Protein AF-A0A662IB07-F1 (afdb_monomer_lite)

pLDDT: mean 92.5, std 6.37, range [51.81, 97.81]

Structure (mmCIF, N/CA/C/O backbone):
data_AF-A0A662IB07-F1
#
_entry.id   AF-A0A662IB07-F1
#
loop_
_atom_site.group_PDB
_atom_site.id
_atom_site.type_symbol
_atom_site.label_ato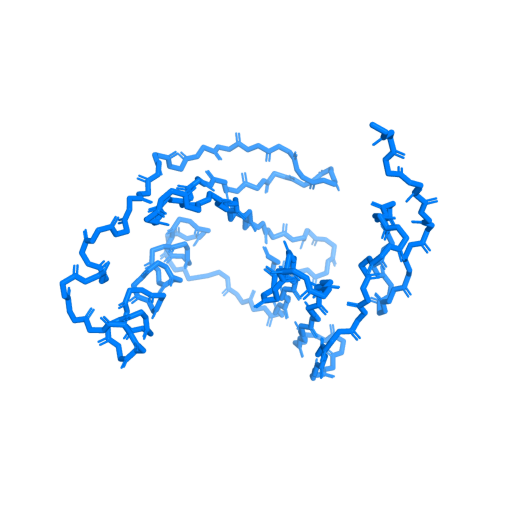m_id
_atom_site.label_alt_id
_atom_site.label_comp_id
_atom_site.label_asym_id
_atom_site.label_entity_id
_atom_site.label_seq_id
_atom_site.pdbx_PDB_ins_code
_atom_site.Cartn_x
_atom_site.Cartn_y
_atom_site.Cartn_z
_atom_site.occupancy
_atom_site.B_iso_or_equiv
_atom_site.auth_seq_id
_atom_site.auth_comp_id
_atom_site.auth_asym_id
_atom_site.auth_atom_id
_atom_site.pdbx_PDB_model_num
ATOM 1 N N . MET A 1 1 ? 7.909 6.734 -25.482 1.00 51.81 1 MET A N 1
ATOM 2 C CA . MET A 1 1 ? 8.064 5.309 -25.837 1.00 51.81 1 MET A CA 1
ATOM 3 C C . MET A 1 1 ? 7.178 4.538 -24.876 1.00 51.81 1 MET A C 1
ATOM 5 O O . MET A 1 1 ? 7.364 4.701 -23.677 1.00 51.81 1 MET A O 1
ATOM 9 N N . GLU A 1 2 ? 6.148 3.844 -25.355 1.00 64.69 2 GLU A N 1
ATOM 10 C CA . GLU A 1 2 ? 5.257 3.089 -24.464 1.00 64.69 2 GLU A CA 1
ATOM 11 C C . GLU A 1 2 ? 6.022 1.919 -23.837 1.00 64.69 2 GLU A C 1
ATOM 13 O O . GLU A 1 2 ? 6.781 1.225 -24.519 1.00 64.69 2 GLU A O 1
ATOM 18 N N . ALA A 1 3 ? 5.874 1.737 -22.525 1.00 79.00 3 ALA A N 1
ATOM 19 C CA . ALA A 1 3 ? 6.496 0.621 -21.829 1.00 79.00 3 ALA A CA 1
ATOM 20 C C . ALA A 1 3 ? 5.816 -0.687 -22.256 1.00 79.00 3 ALA A C 1
ATOM 22 O O . ALA A 1 3 ? 4.589 -0.783 -22.251 1.00 79.00 3 ALA A O 1
ATOM 23 N N . ARG A 1 4 ? 6.610 -1.705 -22.607 1.00 92.94 4 ARG A N 1
ATOM 24 C CA . ARG A 1 4 ? 6.081 -3.050 -22.860 1.00 92.94 4 ARG A CA 1
ATOM 25 C C . ARG A 1 4 ? 5.515 -3.627 -21.567 1.00 92.94 4 ARG A C 1
ATOM 27 O O . ARG A 1 4 ? 6.118 -3.486 -20.503 1.00 92.94 4 ARG A O 1
ATOM 34 N N . MET A 1 5 ? 4.363 -4.277 -21.675 1.00 95.44 5 MET A N 1
ATOM 35 C CA . MET A 1 5 ? 3.639 -4.860 -20.548 1.00 95.44 5 MET A CA 1
ATOM 36 C C . MET A 1 5 ? 3.757 -6.382 -20.581 1.00 95.44 5 MET A C 1
ATOM 38 O O . MET A 1 5 ? 3.735 -6.988 -21.649 1.00 95.44 5 MET A O 1
ATOM 42 N N . ARG A 1 6 ? 3.811 -7.008 -19.405 1.00 95.00 6 ARG A N 1
ATOM 43 C CA . ARG A 1 6 ? 3.757 -8.465 -19.235 1.00 95.00 6 ARG A CA 1
ATOM 44 C C . ARG A 1 6 ? 2.737 -8.845 -18.173 1.00 95.00 6 ARG A C 1
ATOM 46 O O . ARG A 1 6 ? 2.484 -8.075 -17.246 1.00 95.00 6 ARG A O 1
ATOM 53 N N . LEU A 1 7 ? 2.222 -10.069 -18.251 1.00 95.81 7 LEU A N 1
ATOM 54 C CA . LEU A 1 7 ? 1.513 -10.663 -17.124 1.00 95.81 7 LEU A CA 1
ATOM 55 C C . LEU A 1 7 ? 2.523 -10.954 -16.005 1.00 95.81 7 LEU A C 1
ATOM 57 O O . LEU A 1 7 ? 3.521 -11.654 -16.202 1.00 95.81 7 LEU A O 1
ATOM 61 N N . PHE A 1 8 ? 2.290 -10.385 -14.830 1.00 94.94 8 PHE A N 1
ATOM 62 C CA . PHE A 1 8 ? 2.952 -10.784 -13.598 1.00 94.94 8 PHE A CA 1
ATOM 63 C C . PHE A 1 8 ? 1.987 -11.638 -12.788 1.00 94.94 8 PHE A C 1
ATOM 65 O O . PHE A 1 8 ? 0.855 -11.224 -12.559 1.00 94.94 8 PHE A O 1
ATOM 72 N N . GLY A 1 9 ? 2.453 -12.804 -12.347 1.00 93.19 9 GLY A N 1
ATOM 73 C CA . GLY A 1 9 ? 1.723 -13.691 -11.452 1.00 93.19 9 GLY A CA 1
ATOM 74 C C . GLY A 1 9 ? 2.610 -14.099 -10.285 1.00 93.19 9 GLY A C 1
ATOM 75 O O . GLY A 1 9 ? 3.671 -14.689 -10.487 1.00 93.19 9 GLY A O 1
ATOM 76 N N . TRP A 1 10 ? 2.191 -13.789 -9.061 1.00 92.50 10 TRP A N 1
ATOM 77 C CA . TRP A 1 10 ? 2.887 -14.218 -7.849 1.00 92.50 10 TRP A CA 1
ATOM 78 C C . TRP A 1 10 ? 1.906 -14.410 -6.707 1.00 92.50 10 TRP A C 1
ATOM 80 O O . TRP A 1 10 ? 1.057 -13.559 -6.462 1.00 92.50 10 TRP A O 1
ATOM 90 N N . ARG A 1 11 ? 2.016 -15.535 -5.989 1.00 87.62 11 ARG A N 1
ATOM 91 C CA . ARG A 1 11 ? 1.157 -15.848 -4.831 1.00 87.62 11 ARG A CA 1
ATOM 92 C C . ARG A 1 11 ? -0.336 -15.614 -5.130 1.00 87.62 11 ARG A C 1
ATOM 94 O O . ARG A 1 11 ? -1.039 -15.016 -4.326 1.00 87.62 11 ARG A O 1
ATOM 101 N N . ARG A 1 12 ? -0.810 -16.099 -6.287 1.00 84.44 12 ARG A N 1
ATOM 102 C CA . ARG A 1 12 ? -2.199 -15.958 -6.781 1.00 84.44 12 ARG A CA 1
ATOM 103 C C . ARG A 1 12 ? -2.687 -14.509 -6.951 1.00 84.44 12 ARG A C 1
ATOM 105 O O . ARG A 1 12 ? -3.890 -14.278 -7.004 1.00 84.44 12 ARG A O 1
ATOM 112 N N . VAL A 1 13 ? -1.769 -13.5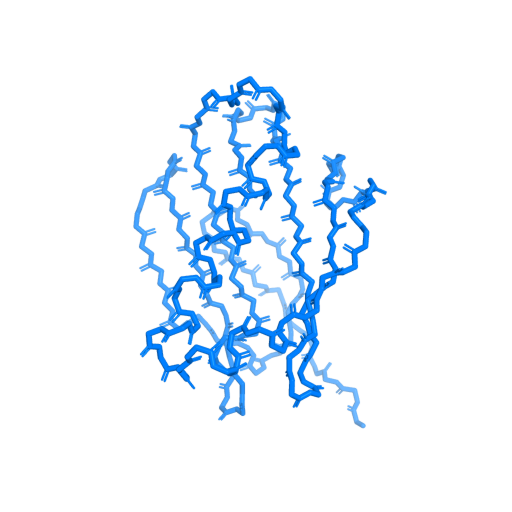49 -7.015 1.00 86.94 13 VAL A N 1
ATOM 113 C CA . VAL A 1 13 ? -2.027 -12.180 -7.463 1.00 86.94 13 VAL A CA 1
ATOM 114 C C . VAL A 1 13 ? -1.522 -12.070 -8.892 1.00 86.94 13 VAL A C 1
ATOM 116 O O . VAL A 1 13 ? -0.369 -12.411 -9.160 1.00 86.94 13 VAL A O 1
ATOM 119 N N . GLU A 1 14 ? -2.383 -11.603 -9.792 1.00 92.12 14 GLU A N 1
ATOM 120 C CA . GLU A 1 14 ? -2.092 -11.483 -11.218 1.00 92.12 14 GLU A CA 1
ATOM 121 C C . GLU A 1 14 ? -2.484 -10.098 -11.729 1.00 92.12 14 GLU A C 1
ATOM 123 O O . GLU A 1 14 ? -3.575 -9.609 -11.436 1.00 92.12 14 GLU A O 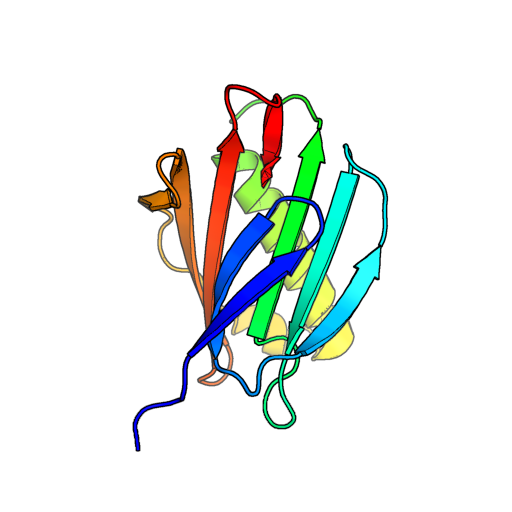1
ATOM 128 N N . PHE A 1 15 ? -1.584 -9.445 -12.464 1.00 92.50 15 PHE A N 1
ATOM 129 C CA . PHE A 1 15 ? -1.846 -8.154 -13.104 1.00 92.50 15 PHE A CA 1
ATOM 130 C C . PHE A 1 15 ? -0.850 -7.873 -14.231 1.00 92.50 15 PHE A C 1
ATOM 132 O O . PHE A 1 15 ? 0.225 -8.472 -14.306 1.00 92.50 15 PHE A O 1
ATOM 139 N N . LEU A 1 16 ? -1.209 -6.939 -15.113 1.00 94.81 16 LEU A N 1
ATOM 140 C CA . LEU A 1 16 ? -0.288 -6.411 -16.113 1.00 94.81 16 LEU A CA 1
ATOM 141 C C . LEU A 1 16 ? 0.682 -5.432 -15.452 1.00 94.81 16 LEU A C 1
ATOM 143 O O . LEU A 1 16 ? 0.260 -4.453 -14.838 1.00 94.81 16 LEU A O 1
ATOM 147 N N . ALA A 1 17 ? 1.975 -5.692 -15.602 1.00 93.75 17 ALA A N 1
ATOM 148 C CA . ALA A 1 17 ? 3.044 -4.843 -15.096 1.00 93.75 17 ALA A CA 1
ATOM 149 C C . ALA A 1 17 ? 4.030 -4.506 -16.222 1.00 93.75 17 ALA A C 1
ATOM 151 O O . ALA A 1 17 ? 4.207 -5.324 -17.132 1.00 93.75 17 ALA A O 1
ATOM 152 N N . PRO A 1 18 ? 4.714 -3.351 -16.158 1.00 94.31 18 PRO A N 1
ATOM 153 C CA . PRO A 1 18 ? 5.819 -3.059 -17.061 1.00 94.31 18 PRO A CA 1
ATOM 154 C C . PRO A 1 18 ? 6.885 -4.163 -17.029 1.00 94.31 18 PRO A C 1
ATOM 156 O O . PRO A 1 18 ? 7.207 -4.708 -15.969 1.00 94.31 18 PRO A O 1
ATOM 159 N N . GLU A 1 19 ? 7.447 -4.508 -18.188 1.00 93.69 19 GLU A N 1
ATOM 160 C CA . GLU A 1 19 ? 8.426 -5.593 -18.319 1.00 93.69 19 GLU A CA 1
ATOM 161 C C . GLU A 1 19 ? 9.653 -5.400 -17.430 1.00 93.69 19 GLU A C 1
ATOM 163 O O . GLU A 1 19 ? 10.189 -6.388 -16.925 1.00 93.69 19 GLU A O 1
ATOM 168 N N . GLN A 1 20 ? 10.072 -4.155 -17.213 1.00 92.44 20 GLN A N 1
ATOM 169 C CA . GLN A 1 20 ? 11.223 -3.803 -16.389 1.00 92.44 20 GLN A CA 1
ATOM 170 C C . GLN A 1 20 ? 10.974 -3.969 -14.885 1.00 92.44 20 GLN A C 1
ATOM 172 O O . GLN A 1 20 ? 11.933 -4.061 -14.125 1.00 92.44 20 GLN A O 1
ATOM 177 N N . TRP A 1 21 ? 9.715 -4.059 -14.439 1.00 93.88 21 TRP A N 1
ATOM 178 C CA . TRP A 1 21 ? 9.419 -4.307 -13.029 1.00 93.88 21 TRP A CA 1
ATOM 179 C C . TRP A 1 21 ? 9.765 -5.754 -12.669 1.00 93.88 21 TRP A C 1
ATOM 181 O O . TRP A 1 21 ? 9.253 -6.719 -13.258 1.00 93.88 21 TRP A O 1
ATOM 191 N N . ARG A 1 22 ? 10.633 -5.915 -11.674 1.00 93.38 22 ARG A N 1
ATOM 192 C CA . ARG A 1 22 ? 11.097 -7.199 -11.141 1.00 93.38 22 ARG A CA 1
ATOM 193 C C . ARG A 1 22 ? 10.640 -7.368 -9.699 1.00 93.38 22 ARG A C 1
ATOM 195 O O . ARG A 1 22 ? 10.485 -6.393 -8.971 1.00 93.38 22 ARG A O 1
ATOM 202 N N . LEU A 1 23 ? 10.427 -8.622 -9.300 1.00 94.50 23 LEU A N 1
ATOM 203 C CA . LEU A 1 23 ? 10.243 -8.974 -7.897 1.00 94.50 23 LEU A CA 1
ATOM 204 C C . LEU A 1 23 ? 11.571 -8.749 -7.176 1.00 94.50 23 LEU A C 1
ATOM 206 O O . LEU A 1 23 ? 12.566 -9.377 -7.529 1.00 94.50 23 LEU A O 1
ATOM 210 N N . ILE A 1 24 ? 11.578 -7.851 -6.198 1.00 95.12 24 ILE A N 1
ATOM 211 C CA . ILE A 1 24 ? 12.796 -7.460 -5.474 1.00 95.12 24 ILE A CA 1
ATOM 212 C C . ILE A 1 24 ? 12.777 -7.879 -4.005 1.00 95.12 24 ILE A C 1
ATOM 214 O O . ILE A 1 24 ? 13.829 -7.996 -3.383 1.00 95.12 24 ILE A O 1
ATOM 218 N N . ALA A 1 25 ? 11.591 -8.119 -3.448 1.00 94.31 25 ALA A N 1
ATOM 219 C CA . ALA A 1 25 ? 11.425 -8.664 -2.112 1.00 94.31 25 ALA A CA 1
ATOM 220 C C . ALA A 1 25 ? 10.080 -9.380 -1.999 1.00 94.31 25 ALA A C 1
ATOM 222 O O . ALA A 1 25 ? 9.072 -8.911 -2.530 1.00 94.31 25 ALA A O 1
ATOM 223 N N . ASP A 1 26 ? 10.050 -10.479 -1.254 1.00 96.19 26 ASP A N 1
ATOM 224 C CA . ASP A 1 26 ? 8.824 -11.105 -0.783 1.00 96.19 26 ASP A CA 1
ATOM 225 C C . ASP A 1 26 ? 9.056 -11.817 0.552 1.00 96.19 26 ASP A C 1
ATOM 227 O O . ASP A 1 26 ? 10.172 -12.202 0.900 1.00 96.19 26 ASP A O 1
ATOM 231 N N . SER A 1 27 ? 7.991 -11.971 1.336 1.00 95.81 27 SER A N 1
ATOM 232 C CA . SER A 1 27 ? 8.052 -12.741 2.578 1.00 95.81 27 SER A CA 1
ATOM 233 C C . SER A 1 27 ? 6.674 -13.220 3.028 1.00 95.81 27 SER A C 1
ATOM 235 O O . SER A 1 27 ? 5.634 -12.916 2.437 1.00 95.81 27 SER A O 1
ATOM 237 N N . GLY A 1 28 ? 6.655 -13.997 4.107 1.00 92.62 28 GLY A N 1
ATOM 238 C CA . GLY A 1 28 ? 5.440 -14.474 4.756 1.00 92.62 28 GLY A CA 1
ATOM 239 C C . GLY A 1 28 ? 4.786 -15.669 4.062 1.00 92.62 28 GLY A C 1
ATOM 240 O O . GLY A 1 28 ? 5.383 -16.323 3.206 1.00 92.62 28 GLY A O 1
ATOM 241 N N . ARG A 1 29 ? 3.541 -15.957 4.452 1.00 88.56 29 ARG A N 1
ATOM 242 C CA . ARG A 1 29 ? 2.728 -17.099 3.995 1.00 88.56 29 ARG A CA 1
ATOM 243 C C . ARG A 1 29 ? 1.356 -16.633 3.515 1.00 88.56 29 ARG A C 1
ATOM 245 O O . ARG A 1 29 ? 1.009 -15.468 3.642 1.00 88.56 29 ARG A O 1
ATOM 252 N N . TRP A 1 30 ? 0.545 -17.562 3.013 1.00 85.00 30 TRP A N 1
ATOM 253 C CA . TRP A 1 30 ? -0.743 -17.276 2.370 1.00 85.00 30 TRP A CA 1
ATOM 254 C C . TRP A 1 30 ? -1.651 -16.288 3.117 1.00 85.00 30 TRP A C 1
ATOM 256 O O . TRP A 1 30 ? -2.253 -15.428 2.486 1.00 85.00 30 TRP A O 1
ATOM 266 N N . ASP A 1 31 ? -1.727 -16.360 4.446 1.00 90.56 31 ASP A N 1
ATOM 267 C CA . ASP A 1 31 ? -2.588 -15.468 5.228 1.00 90.56 31 ASP A CA 1
ATOM 268 C C . ASP A 1 31 ? -1.951 -14.130 5.602 1.00 90.56 31 ASP A C 1
ATOM 270 O O . ASP A 1 31 ? -2.678 -13.190 5.909 1.00 90.56 31 ASP A O 1
ATOM 274 N N . ASN A 1 32 ? -0.623 -14.035 5.601 1.00 94.38 32 ASN A N 1
ATOM 275 C CA . ASN A 1 32 ? 0.109 -12.836 5.995 1.00 94.38 32 ASN A CA 1
ATOM 276 C C . ASN A 1 32 ? 1.407 -12.776 5.190 1.00 94.38 32 ASN A C 1
ATOM 278 O O . ASN A 1 32 ? 2.338 -13.542 5.465 1.00 94.38 32 ASN A O 1
ATOM 282 N N . ALA A 1 33 ? 1.454 -11.907 4.190 1.00 95.12 33 ALA A N 1
ATOM 283 C CA . ALA A 1 33 ? 2.562 -11.840 3.254 1.00 95.12 33 ALA A CA 1
ATOM 284 C C . ALA A 1 33 ? 2.646 -10.477 2.582 1.00 95.12 33 ALA A C 1
ATOM 286 O O . ALA A 1 33 ? 1.709 -9.685 2.634 1.00 95.12 33 ALA A O 1
ATOM 287 N N . TYR A 1 34 ? 3.783 -10.240 1.943 1.00 95.69 34 TYR A N 1
ATOM 288 C CA . TYR A 1 34 ? 3.959 -9.110 1.054 1.00 95.69 34 TYR A CA 1
ATOM 289 C C . TYR A 1 34 ? 4.858 -9.487 -0.116 1.00 95.69 34 TYR A C 1
ATOM 291 O O . TYR A 1 34 ? 5.616 -10.463 -0.044 1.00 95.69 34 TYR A O 1
ATOM 299 N N . PHE A 1 35 ? 4.785 -8.690 -1.172 1.00 96.00 35 PHE A N 1
ATOM 300 C CA . PHE A 1 35 ? 5.810 -8.623 -2.197 1.00 96.00 35 PHE A CA 1
ATOM 301 C C . PHE A 1 35 ? 6.010 -7.183 -2.656 1.00 96.00 35 PHE A C 1
ATOM 303 O O . PHE A 1 35 ? 5.112 -6.347 -2.550 1.00 96.00 35 PHE A O 1
ATOM 310 N N . ILE A 1 36 ? 7.196 -6.917 -3.186 1.00 95.50 36 ILE A N 1
ATOM 311 C CA . ILE A 1 36 ? 7.573 -5.624 -3.732 1.00 95.50 36 ILE A CA 1
ATOM 312 C C . ILE A 1 36 ? 8.057 -5.818 -5.164 1.00 95.50 36 ILE A C 1
ATOM 314 O O . ILE A 1 36 ? 8.915 -6.666 -5.433 1.00 95.50 36 ILE A O 1
ATOM 318 N N . LEU A 1 37 ? 7.514 -5.009 -6.070 1.00 95.69 37 LEU A N 1
ATOM 319 C CA . LEU A 1 37 ? 8.057 -4.807 -7.404 1.00 95.69 37 LEU A CA 1
ATOM 320 C C . LEU A 1 37 ? 8.836 -3.493 -7.463 1.00 95.69 37 LEU A C 1
ATOM 322 O O . LEU A 1 37 ? 8.402 -2.477 -6.919 1.00 95.69 37 LEU A O 1
ATOM 326 N N . GLY A 1 38 ? 9.967 -3.515 -8.158 1.00 94.06 38 GLY A N 1
ATOM 327 C CA . GLY A 1 38 ? 10.794 -2.343 -8.434 1.00 94.06 38 GLY A CA 1
ATOM 328 C C . GLY A 1 38 ? 11.503 -2.472 -9.777 1.00 94.06 38 GLY A C 1
ATOM 329 O O . GLY A 1 38 ? 11.422 -3.516 -10.428 1.00 94.06 38 GLY A O 1
ATOM 330 N N . ASP A 1 39 ? 12.189 -1.416 -10.187 1.00 91.06 39 ASP A N 1
ATOM 331 C CA . ASP A 1 39 ? 13.093 -1.417 -11.336 1.00 91.06 39 ASP A CA 1
ATOM 332 C C . ASP A 1 39 ? 14.457 -0.814 -10.952 1.00 91.06 39 ASP A C 1
ATOM 334 O O . ASP A 1 39 ? 14.743 -0.597 -9.774 1.00 91.06 39 ASP A O 1
ATOM 338 N N . GLU A 1 40 ? 15.334 -0.616 -11.935 1.00 82.75 40 GLU A N 1
ATOM 339 C CA . GLU A 1 40 ? 16.679 -0.066 -11.721 1.00 82.75 40 GLU A CA 1
ATOM 340 C C . GLU A 1 40 ? 16.687 1.420 -11.320 1.00 82.75 40 GLU A C 1
ATOM 342 O O . GLU A 1 40 ? 17.683 1.897 -10.779 1.00 82.75 40 GLU A O 1
ATOM 347 N N . TYR A 1 41 ? 15.588 2.146 -11.554 1.00 79.56 41 TYR A N 1
ATOM 348 C CA . TYR A 1 41 ? 15.471 3.579 -11.280 1.00 79.56 41 TYR A CA 1
ATOM 349 C C . TYR A 1 41 ? 14.713 3.864 -9.985 1.00 79.56 41 TYR A C 1
ATOM 351 O O . TYR A 1 41 ? 15.026 4.820 -9.278 1.00 79.56 41 TYR A O 1
ATOM 359 N N . GLU A 1 42 ? 13.701 3.055 -9.681 1.00 73.25 42 GLU A N 1
ATOM 360 C CA . GLU A 1 42 ? 12.835 3.240 -8.529 1.00 73.25 42 GLU A CA 1
ATOM 361 C C . GLU A 1 42 ? 12.573 1.907 -7.837 1.00 73.25 42 GLU A C 1
ATOM 363 O O . GLU A 1 42 ? 12.054 0.937 -8.400 1.00 73.25 42 GLU A O 1
ATOM 368 N N . ASN A 1 43 ? 12.942 1.881 -6.566 1.00 69.44 43 ASN A N 1
ATOM 369 C CA . ASN A 1 43 ? 12.805 0.731 -5.707 1.00 69.44 43 ASN A CA 1
ATOM 370 C C . ASN A 1 43 ? 12.356 1.240 -4.326 1.00 69.44 43 ASN A C 1
ATOM 372 O O . ASN A 1 43 ? 13.189 1.802 -3.609 1.00 69.44 43 ASN A O 1
ATOM 376 N N . PRO A 1 44 ? 11.068 1.093 -3.952 1.00 80.06 44 PRO A N 1
ATOM 377 C CA . PRO A 1 44 ? 10.006 0.294 -4.593 1.00 80.06 44 PRO A CA 1
ATOM 378 C C . PRO A 1 44 ? 9.104 1.061 -5.589 1.00 80.06 44 PRO A C 1
ATOM 380 O O . PRO A 1 44 ? 8.840 2.242 -5.402 1.00 80.06 44 PRO A O 1
ATOM 383 N N . ARG A 1 45 ? 8.539 0.359 -6.590 1.00 89.88 45 ARG A N 1
ATOM 384 C CA . ARG A 1 45 ? 7.465 0.855 -7.491 1.00 89.88 45 ARG A CA 1
ATOM 385 C C . ARG A 1 45 ? 6.065 0.490 -7.005 1.00 89.88 45 ARG A C 1
ATOM 387 O O . ARG A 1 45 ? 5.120 1.260 -7.153 1.00 89.88 45 ARG A O 1
ATOM 394 N N . LEU A 1 46 ? 5.930 -0.720 -6.471 1.00 93.81 46 LEU A N 1
ATOM 395 C CA . LEU A 1 46 ? 4.681 -1.261 -5.958 1.00 93.81 46 LEU A CA 1
ATOM 396 C C . LEU A 1 46 ? 4.996 -2.181 -4.787 1.00 93.81 46 LEU A C 1
ATOM 398 O O . LEU A 1 46 ? 5.729 -3.153 -4.942 1.00 93.81 46 LEU A O 1
ATOM 402 N N . GLU A 1 47 ? 4.386 -1.913 -3.643 1.00 95.00 47 GLU A N 1
ATOM 403 C CA . GLU A 1 47 ? 4.324 -2.848 -2.526 1.00 95.00 47 GLU A CA 1
ATOM 404 C C . GLU A 1 47 ? 2.889 -3.355 -2.405 1.00 95.00 47 GLU A C 1
ATOM 406 O O . GLU A 1 47 ? 1.941 -2.570 -2.384 1.00 95.00 47 GLU A O 1
ATOM 411 N N . VAL A 1 48 ? 2.733 -4.674 -2.319 1.00 94.75 48 VAL A N 1
ATOM 412 C CA . VAL A 1 48 ? 1.453 -5.314 -2.021 1.00 94.75 48 VAL A CA 1
ATOM 413 C C . VAL A 1 48 ? 1.637 -6.131 -0.760 1.00 94.75 48 VAL A C 1
ATOM 415 O O . VAL A 1 48 ? 2.396 -7.099 -0.748 1.00 94.75 48 VAL A O 1
ATOM 418 N N . THR A 1 49 ? 0.908 -5.764 0.286 1.00 95.25 49 THR A N 1
ATOM 419 C CA . THR A 1 49 ? 0.913 -6.450 1.576 1.00 95.25 49 THR A CA 1
ATOM 420 C C . THR A 1 49 ? -0.498 -6.924 1.870 1.00 95.25 49 THR A C 1
ATOM 422 O O . THR A 1 49 ? -1.444 -6.178 1.676 1.00 95.25 49 THR A O 1
ATOM 425 N N . TRP A 1 50 ? -0.666 -8.151 2.359 1.00 95.12 50 TRP A N 1
ATOM 426 C CA . TRP A 1 50 ? -1.963 -8.624 2.834 1.00 95.12 50 TRP A CA 1
ATOM 427 C C . TRP A 1 50 ? -1.861 -9.344 4.165 1.00 95.12 50 TRP A C 1
ATOM 429 O O . TRP A 1 50 ? -0.879 -10.021 4.482 1.00 95.12 50 TRP A O 1
ATOM 439 N N . ARG A 1 51 ? -2.932 -9.219 4.947 1.00 95.31 51 ARG A N 1
ATOM 440 C CA . ARG A 1 51 ? -3.023 -9.784 6.287 1.00 95.31 51 ARG A CA 1
ATOM 441 C C . ARG A 1 51 ? -4.432 -10.265 6.597 1.00 95.31 51 ARG A C 1
ATOM 443 O O . ARG A 1 51 ? -5.394 -9.502 6.518 1.00 95.31 51 ARG A O 1
ATOM 450 N N . LYS A 1 52 ? -4.572 -11.514 7.034 1.00 94.62 52 LYS A N 1
ATOM 451 C CA . LYS A 1 52 ? -5.829 -12.039 7.573 1.00 94.62 52 LYS A CA 1
ATOM 452 C C . LYS A 1 52 ? -6.003 -11.530 8.999 1.00 94.62 52 LYS A C 1
ATOM 454 O O . LYS A 1 52 ? -5.326 -11.977 9.924 1.00 94.62 52 LYS A O 1
ATOM 459 N N . MET A 1 53 ? -6.897 -10.565 9.181 1.00 93.50 53 MET A N 1
ATOM 460 C CA . MET A 1 53 ? -7.135 -9.953 10.485 1.00 93.50 53 MET A CA 1
ATOM 461 C C . MET A 1 53 ? -8.555 -9.410 10.619 1.00 93.50 53 MET A C 1
ATOM 463 O O . MET A 1 53 ? -9.227 -9.102 9.636 1.00 93.50 53 MET A O 1
ATOM 467 N N . LYS A 1 54 ? -9.004 -9.249 11.867 1.00 91.94 54 LYS A N 1
ATOM 468 C CA . LYS A 1 54 ? -10.212 -8.476 12.164 1.00 91.94 54 LYS A CA 1
ATOM 469 C C . LYS A 1 54 ? -9.903 -6.990 12.004 1.00 91.94 54 LYS A C 1
ATOM 471 O O . LYS A 1 54 ? -8.835 -6.533 12.414 1.00 91.94 54 LYS A O 1
ATOM 476 N N . LEU A 1 55 ? -10.849 -6.241 11.442 1.00 93.56 55 LEU A N 1
ATOM 477 C CA . LEU A 1 55 ? -10.735 -4.789 11.396 1.00 93.56 55 LEU A CA 1
ATOM 478 C C . LEU A 1 55 ? -10.791 -4.218 12.822 1.00 93.56 55 LEU A C 1
ATOM 480 O O . LEU A 1 55 ? -11.594 -4.688 13.633 1.00 93.56 55 LEU A O 1
ATOM 484 N N . PRO A 1 56 ? -9.967 -3.210 13.141 1.00 94.62 56 PRO A N 1
ATOM 485 C CA . PRO A 1 56 ? -10.085 -2.490 14.399 1.00 94.62 56 PRO A CA 1
ATOM 486 C C . PRO A 1 56 ? -11.399 -1.696 14.448 1.00 94.62 56 PRO A C 1
ATOM 488 O O . PRO A 1 56 ? -12.048 -1.451 13.427 1.00 94.62 56 PRO A O 1
ATOM 491 N N . LYS A 1 57 ? -11.763 -1.215 15.643 1.00 94.56 57 LYS A N 1
ATOM 492 C CA . LYS A 1 57 ? -12.835 -0.221 15.789 1.00 94.56 57 LYS A CA 1
ATOM 493 C C . LYS A 1 57 ? -12.489 1.014 14.941 1.00 94.56 57 LYS A C 1
ATOM 495 O O . LYS A 1 57 ? -11.404 1.574 15.090 1.00 94.56 57 LYS A O 1
ATOM 500 N N . GLY A 1 58 ? -13.395 1.408 14.046 1.00 93.06 58 GLY A N 1
ATOM 501 C CA . GLY A 1 58 ? -13.154 2.450 13.036 1.00 93.06 58 GLY A CA 1
ATOM 502 C C . GLY A 1 58 ? -12.707 1.932 11.659 1.00 93.06 58 GLY A C 1
ATOM 503 O O . GLY A 1 58 ? -12.409 2.737 10.781 1.00 93.06 58 GLY A O 1
ATOM 504 N N . GLY A 1 59 ? -12.663 0.611 11.447 1.00 95.56 59 GLY A N 1
ATOM 505 C CA . GLY A 1 59 ? -12.556 0.006 10.116 1.00 95.56 59 GLY A CA 1
ATOM 506 C C . GLY A 1 59 ? -11.260 0.329 9.365 1.00 95.56 59 GLY A C 1
ATOM 507 O O . GLY A 1 59 ? -10.192 0.484 9.964 1.00 95.56 59 GLY A O 1
ATOM 508 N N . LEU A 1 60 ? -11.364 0.423 8.034 1.00 95.81 60 LEU A N 1
ATOM 509 C CA . LEU A 1 60 ? -10.245 0.742 7.138 1.00 95.81 60 LEU A CA 1
ATOM 510 C C . LEU A 1 60 ? -9.660 2.133 7.416 1.00 95.81 60 LEU A C 1
ATOM 512 O O . LEU A 1 60 ? -8.443 2.290 7.409 1.00 95.81 60 LEU A O 1
ATOM 516 N N . ALA A 1 61 ? -10.494 3.116 7.767 1.00 96.62 61 ALA A N 1
ATOM 517 C CA . ALA A 1 61 ? -10.033 4.461 8.114 1.00 96.62 61 ALA A CA 1
ATOM 518 C C . ALA A 1 61 ? -9.055 4.443 9.299 1.00 96.62 61 ALA A C 1
ATOM 520 O O . ALA A 1 61 ? -8.015 5.107 9.273 1.00 96.62 61 ALA A O 1
ATOM 521 N N . LYS A 1 62 ? -9.332 3.628 10.327 1.00 97.38 62 LYS A N 1
ATOM 522 C CA . LYS A 1 62 ? -8.416 3.483 11.464 1.00 97.38 62 LYS A CA 1
ATOM 523 C C . LYS A 1 62 ? -7.103 2.805 11.071 1.00 97.38 62 LYS A C 1
ATOM 525 O O . LYS A 1 62 ? -6.048 3.209 11.561 1.00 97.38 62 LYS A O 1
ATOM 530 N N . LEU A 1 63 ? -7.150 1.796 10.203 1.00 96.62 63 LEU A N 1
ATOM 531 C CA . LEU A 1 63 ? -5.942 1.136 9.699 1.00 96.62 63 LEU A CA 1
ATOM 532 C C . LEU A 1 63 ? -5.087 2.084 8.858 1.00 96.62 63 LEU A C 1
ATOM 534 O O . LEU A 1 63 ? -3.880 2.143 9.080 1.00 96.62 63 LEU A O 1
ATOM 538 N N . LEU A 1 64 ? -5.701 2.890 7.991 1.00 96.62 64 LEU A N 1
ATOM 539 C CA . LEU A 1 64 ? -4.997 3.907 7.214 1.00 96.62 64 LEU A CA 1
ATOM 540 C C . LEU A 1 64 ? -4.299 4.924 8.129 1.00 96.62 64 LEU A C 1
ATOM 542 O O . LEU A 1 64 ? -3.122 5.217 7.944 1.00 96.62 64 LEU A O 1
ATOM 546 N N . GLN A 1 65 ? -4.968 5.402 9.183 1.00 96.88 65 GLN A N 1
ATOM 547 C CA . GLN A 1 65 ? -4.338 6.287 10.173 1.00 96.88 65 GLN A CA 1
ATOM 548 C C . GLN A 1 65 ? -3.123 5.642 10.858 1.00 96.88 65 GLN A C 1
ATOM 550 O O . GLN A 1 65 ? -2.110 6.307 11.084 1.00 96.88 65 GLN A O 1
ATOM 555 N N . ILE A 1 66 ? -3.217 4.354 11.211 1.00 96.56 66 ILE A N 1
ATOM 556 C CA . ILE A 1 66 ? -2.106 3.607 11.818 1.00 96.56 66 ILE A CA 1
ATOM 557 C C . ILE A 1 66 ? -0.948 3.482 10.823 1.00 96.56 66 ILE A C 1
ATOM 559 O O . ILE A 1 66 ? 0.195 3.749 11.197 1.00 96.56 66 ILE A O 1
ATOM 563 N N . TYR A 1 67 ? -1.244 3.130 9.571 1.00 95.81 67 TYR A N 1
ATOM 564 C CA . TYR A 1 67 ? -0.262 3.046 8.495 1.00 95.81 67 TYR A CA 1
ATOM 565 C C . TYR A 1 67 ? 0.472 4.380 8.310 1.00 95.81 67 TYR A C 1
ATOM 567 O O . TYR A 1 67 ? 1.691 4.425 8.449 1.00 95.81 67 TYR A O 1
ATOM 575 N N . LEU A 1 68 ? -0.254 5.488 8.129 1.00 96.56 68 LEU A N 1
ATOM 576 C CA . LEU A 1 68 ? 0.333 6.819 7.927 1.00 96.56 68 LEU A CA 1
ATOM 577 C C . LEU A 1 68 ? 1.185 7.270 9.122 1.00 96.56 68 LEU A C 1
ATOM 579 O O . LEU A 1 68 ? 2.243 7.876 8.950 1.00 96.56 68 LEU A O 1
ATOM 583 N N . LYS A 1 69 ? 0.760 6.948 10.350 1.00 96.38 69 LYS A N 1
ATOM 584 C CA . LYS A 1 69 ? 1.551 7.217 11.559 1.00 96.38 69 LYS A CA 1
ATOM 585 C C . LYS A 1 69 ? 2.866 6.432 11.557 1.00 96.38 69 LYS A C 1
ATOM 587 O O . LYS A 1 69 ? 3.908 6.993 11.903 1.00 96.38 69 LYS A O 1
ATOM 592 N N . ASN A 1 70 ? 2.823 5.153 11.193 1.00 96.50 70 ASN A N 1
ATOM 593 C CA . ASN A 1 70 ? 4.010 4.304 11.125 1.00 96.50 70 ASN A CA 1
ATOM 594 C C . ASN A 1 70 ? 4.951 4.749 10.002 1.00 96.50 70 ASN A C 1
ATOM 596 O O . ASN A 1 70 ? 6.147 4.874 10.254 1.00 96.50 70 ASN A O 1
ATOM 600 N N . LEU A 1 71 ? 4.408 5.094 8.833 1.00 94.81 71 LEU A N 1
ATOM 601 C CA . LEU A 1 71 ? 5.166 5.642 7.713 1.00 94.81 71 LEU A CA 1
ATOM 602 C C . LEU A 1 71 ? 5.895 6.927 8.119 1.00 94.81 71 LEU A C 1
ATOM 604 O O . LEU A 1 71 ? 7.107 7.024 7.966 1.00 94.81 71 LEU A O 1
ATOM 608 N N . ARG A 1 72 ? 5.207 7.884 8.757 1.00 95.56 72 ARG A N 1
ATOM 609 C CA . ARG A 1 72 ? 5.854 9.106 9.276 1.00 95.56 72 ARG A CA 1
ATOM 610 C C . ARG A 1 72 ? 6.964 8.803 10.282 1.00 95.56 72 ARG A C 1
ATOM 612 O O . ARG A 1 72 ? 7.998 9.469 10.281 1.00 95.56 72 ARG A O 1
ATOM 619 N N . LYS A 1 73 ? 6.774 7.800 11.146 1.00 96.25 73 LYS A N 1
ATOM 620 C CA . LYS A 1 73 ? 7.805 7.364 12.100 1.00 96.25 73 LYS A CA 1
ATOM 621 C C . LYS A 1 73 ? 9.018 6.771 11.379 1.00 96.25 73 LYS A C 1
ATOM 623 O O . LYS A 1 73 ? 10.137 7.045 11.800 1.00 96.25 73 LYS A O 1
ATOM 628 N N . GLN A 1 74 ? 8.801 5.974 10.337 1.00 94.69 74 GLN A N 1
ATOM 629 C CA . GLN A 1 74 ? 9.864 5.393 9.519 1.00 94.69 74 GLN A CA 1
ATOM 630 C C . GLN A 1 74 ? 10.633 6.480 8.760 1.00 94.69 74 GLN A C 1
ATOM 632 O O . GLN A 1 74 ? 11.838 6.607 8.960 1.00 94.69 74 GLN A O 1
ATOM 637 N N . LEU A 1 75 ? 9.934 7.357 8.035 1.00 94.06 75 LEU A N 1
ATOM 638 C CA . LEU A 1 75 ? 10.539 8.498 7.341 1.00 94.06 75 LEU A CA 1
ATOM 639 C C . LEU A 1 75 ? 11.341 9.388 8.295 1.00 94.06 75 LEU A C 1
ATOM 641 O O . LEU A 1 75 ? 12.419 9.864 7.956 1.00 94.06 75 LEU A O 1
ATOM 645 N N . SER A 1 76 ? 10.857 9.586 9.526 1.00 95.31 76 SER A N 1
ATOM 646 C CA . SER A 1 76 ? 11.586 10.372 10.523 1.00 95.31 76 SER A CA 1
ATOM 647 C C . SER A 1 76 ? 12.901 9.725 10.958 1.00 95.31 76 SER A C 1
ATOM 649 O O . SER A 1 76 ? 13.774 10.455 11.429 1.00 95.31 76 SER A O 1
ATOM 651 N N . LYS A 1 77 ? 13.025 8.397 10.880 1.00 95.75 77 LYS A N 1
ATOM 652 C CA . LYS A 1 77 ? 14.262 7.672 11.191 1.00 95.75 77 LYS A CA 1
ATOM 653 C C . LYS A 1 77 ? 15.230 7.690 10.012 1.00 95.75 77 LYS A C 1
ATOM 655 O O . LYS A 1 77 ? 16.417 7.869 10.232 1.00 95.75 77 LYS A O 1
ATOM 660 N N . GLU A 1 78 ? 14.717 7.517 8.797 1.00 92.81 78 GLU A N 1
ATOM 661 C CA . GLU A 1 78 ? 15.527 7.383 7.580 1.00 92.81 78 GLU A CA 1
ATOM 662 C C . GLU A 1 78 ? 15.979 8.739 7.020 1.00 92.81 78 GLU A C 1
ATOM 664 O O . GLU A 1 78 ? 17.133 8.903 6.643 1.00 92.81 78 GLU A O 1
ATOM 669 N N . LEU A 1 79 ? 15.083 9.731 7.000 1.00 92.50 79 LEU A N 1
ATOM 670 C CA . LEU A 1 79 ? 15.297 11.036 6.356 1.00 92.50 79 LEU A CA 1
ATOM 671 C C . LEU A 1 79 ? 15.316 12.210 7.352 1.00 92.50 79 LEU A C 1
ATOM 673 O O . LEU A 1 79 ? 15.531 13.363 6.970 1.00 92.50 79 LEU A O 1
ATOM 677 N N . GLY A 1 80 ? 15.059 11.935 8.633 1.00 93.44 80 GLY A N 1
ATOM 678 C CA . GLY A 1 80 ? 14.972 12.933 9.696 1.00 93.44 80 GLY A CA 1
ATOM 679 C C . GLY A 1 80 ? 13.580 13.556 9.874 1.00 93.44 80 GLY A C 1
ATOM 680 O O . GLY A 1 80 ? 12.705 13.520 9.007 1.00 93.44 80 GLY A O 1
ATOM 681 N N . LYS A 1 81 ? 13.363 14.176 11.043 1.00 91.12 81 LYS A N 1
ATOM 682 C CA . LYS A 1 81 ? 12.056 14.733 11.455 1.00 91.12 81 LYS A CA 1
ATOM 683 C C . LYS A 1 81 ? 11.511 15.803 10.507 1.00 91.12 81 LYS A C 1
ATOM 685 O O . LYS A 1 81 ? 10.296 15.926 10.388 1.00 91.12 81 LYS A O 1
ATOM 690 N N . ARG A 1 82 ? 12.388 16.597 9.881 1.00 90.38 82 ARG A N 1
ATOM 691 C CA . ARG A 1 82 ? 11.989 17.669 8.955 1.00 90.38 82 ARG A CA 1
ATOM 692 C C . ARG A 1 82 ? 11.364 17.084 7.689 1.00 90.38 82 ARG A C 1
ATOM 694 O O . ARG A 1 82 ? 10.226 17.414 7.391 1.00 90.38 82 ARG A O 1
ATOM 701 N N . ALA A 1 83 ? 12.047 16.134 7.052 1.00 87.75 83 ALA A N 1
ATOM 702 C CA . ALA A 1 83 ? 11.555 15.448 5.860 1.00 87.75 83 ALA A CA 1
ATOM 703 C C . ALA A 1 83 ? 10.225 14.721 6.117 1.00 87.75 83 ALA A C 1
ATOM 705 O O . ALA A 1 83 ? 9.296 14.810 5.328 1.00 87.75 83 ALA A O 1
ATOM 706 N N . ALA A 1 84 ? 10.077 14.064 7.270 1.00 90.81 84 ALA A N 1
ATOM 707 C CA . ALA A 1 84 ? 8.833 13.371 7.610 1.00 90.81 84 ALA A CA 1
ATOM 708 C C . ALA A 1 84 ? 7.611 14.301 7.756 1.00 90.81 84 ALA A C 1
ATOM 710 O O . ALA A 1 84 ? 6.475 13.843 7.623 1.00 90.81 84 ALA A O 1
ATOM 711 N N . ARG A 1 85 ? 7.824 15.591 8.060 1.00 91.69 85 ARG A N 1
ATOM 712 C CA . ARG A 1 85 ? 6.755 16.603 8.133 1.00 91.69 85 ARG A CA 1
ATOM 713 C C . ARG A 1 85 ? 6.342 17.127 6.761 1.00 91.69 85 ARG A C 1
ATOM 715 O O . ARG A 1 85 ? 5.231 17.623 6.646 1.00 91.69 85 ARG A O 1
ATOM 722 N N . GLU A 1 86 ? 7.207 16.987 5.760 1.00 94.50 86 GLU A N 1
ATOM 723 C CA . GLU A 1 86 ? 6.929 17.335 4.360 1.00 94.50 86 GLU A CA 1
ATOM 724 C C . GLU A 1 86 ? 6.042 16.281 3.672 1.00 94.50 86 GLU A C 1
ATOM 726 O O . GLU A 1 86 ? 5.629 16.494 2.540 1.00 94.50 86 GLU A O 1
ATOM 731 N N . LEU A 1 87 ? 5.735 15.151 4.332 1.00 96.00 87 LEU A N 1
ATOM 732 C CA . LEU A 1 87 ? 4.800 14.157 3.802 1.00 96.00 87 LEU A CA 1
ATOM 733 C C . LEU A 1 87 ? 3.371 14.713 3.800 1.00 96.00 87 LEU A C 1
ATOM 735 O O . LEU A 1 87 ? 2.684 14.734 4.836 1.00 96.00 87 LEU A O 1
ATOM 739 N N . GLU A 1 88 ? 2.914 15.064 2.609 1.00 96.94 88 GLU A N 1
ATOM 740 C CA . GLU A 1 88 ? 1.542 15.454 2.328 1.00 96.94 88 GLU A CA 1
ATOM 741 C C . GLU A 1 88 ? 0.690 14.220 2.035 1.00 96.94 88 GLU A C 1
ATOM 743 O O . GLU A 1 88 ? 1.129 13.263 1.394 1.00 96.94 88 GLU A O 1
ATOM 748 N N . VAL A 1 89 ? -0.546 14.238 2.533 1.00 97.44 89 VAL A N 1
ATOM 749 C CA . VAL A 1 89 ? -1.511 13.153 2.359 1.00 97.44 89 VAL A CA 1
ATOM 750 C C . VAL A 1 89 ? -2.815 13.768 1.882 1.00 97.44 89 VAL A C 1
ATOM 752 O O . VAL A 1 89 ? -3.370 14.629 2.565 1.00 97.44 89 VAL A O 1
ATOM 755 N N . SER A 1 90 ? -3.308 13.330 0.725 1.00 97.81 90 SER A N 1
ATOM 756 C CA . SER A 1 90 ? -4.619 13.758 0.242 1.00 97.81 90 SER A CA 1
ATOM 757 C C . SER A 1 90 ? -5.729 13.243 1.156 1.00 97.81 90 SER A C 1
ATOM 759 O O . SER A 1 90 ? -5.583 12.213 1.819 1.00 97.81 90 SER A O 1
ATOM 761 N N . GLU A 1 91 ? -6.884 13.900 1.122 1.00 97.12 91 GLU A N 1
ATOM 762 C CA . GLU A 1 91 ? -8.080 13.371 1.774 1.00 97.12 91 GLU A CA 1
ATOM 763 C C . GLU A 1 91 ? -8.380 11.942 1.270 1.00 97.12 91 GLU A C 1
ATOM 765 O O . GLU A 1 91 ? -8.377 11.720 0.050 1.00 97.12 91 GLU A O 1
ATOM 770 N N . PRO A 1 92 ? -8.589 10.961 2.171 1.00 97.06 92 PRO A N 1
ATOM 771 C CA . PRO A 1 92 ? -8.952 9.609 1.776 1.00 97.06 92 PRO A CA 1
ATOM 772 C C . PRO A 1 92 ? -10.312 9.575 1.080 1.00 97.06 92 PRO A C 1
ATOM 774 O O . PRO A 1 92 ? -11.270 10.185 1.548 1.00 97.06 92 PRO A O 1
ATOM 777 N N . ARG A 1 93 ? -10.411 8.830 -0.020 1.00 96.94 93 ARG A N 1
ATOM 778 C CA . ARG A 1 93 ? -11.650 8.660 -0.789 1.00 96.94 93 ARG A CA 1
ATOM 779 C C . ARG A 1 93 ? -11.897 7.194 -1.085 1.00 96.94 93 ARG A C 1
ATOM 781 O O . ARG A 1 93 ? -10.951 6.432 -1.269 1.00 96.94 93 ARG A O 1
ATOM 788 N N . GLU A 1 94 ? -13.163 6.818 -1.165 1.00 95.94 94 GLU A N 1
ATOM 789 C CA . GLU A 1 94 ? -13.538 5.484 -1.618 1.00 95.94 94 GLU A CA 1
ATOM 790 C C . GLU A 1 94 ? -13.327 5.353 -3.130 1.00 95.94 94 GLU A C 1
ATOM 792 O O . GLU A 1 94 ? -13.667 6.253 -3.905 1.00 95.94 94 GLU A O 1
ATOM 797 N N . ARG A 1 95 ? -12.727 4.239 -3.551 1.00 94.50 95 ARG A N 1
ATOM 798 C CA . ARG A 1 95 ? -12.506 3.868 -4.954 1.00 94.50 95 ARG A CA 1
ATOM 799 C C . ARG A 1 95 ? -12.632 2.362 -5.119 1.00 94.50 95 ARG A C 1
ATOM 801 O O . ARG A 1 95 ? -12.446 1.616 -4.165 1.00 94.50 95 ARG A O 1
ATOM 808 N N . PHE A 1 96 ? -12.895 1.906 -6.337 1.00 93.00 96 PHE A N 1
ATOM 8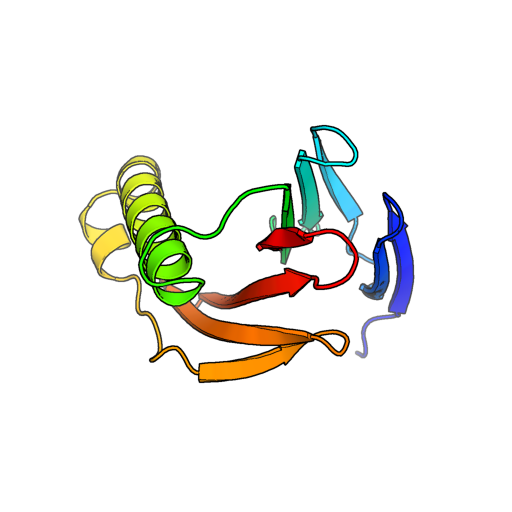09 C CA . PHE A 1 96 ? -12.822 0.484 -6.655 1.00 93.00 96 PHE A CA 1
ATOM 810 C C . PHE A 1 96 ? -11.412 0.105 -7.109 1.00 93.00 96 PHE A C 1
ATOM 812 O O . PHE A 1 96 ? -10.867 0.718 -8.025 1.00 93.00 96 PHE A O 1
ATOM 819 N N . VAL A 1 97 ? -10.839 -0.926 -6.488 1.00 89.69 97 VAL A N 1
ATOM 820 C CA . VAL A 1 97 ? -9.541 -1.511 -6.849 1.00 89.69 97 VAL A CA 1
ATOM 821 C C . VAL A 1 97 ? -9.736 -3.006 -7.040 1.00 89.69 97 VAL A C 1
ATOM 823 O O . VAL A 1 97 ? -10.144 -3.697 -6.111 1.00 89.69 97 VAL A O 1
ATOM 826 N N . ALA A 1 98 ? -9.492 -3.499 -8.257 1.00 84.12 98 ALA A N 1
ATOM 827 C CA . ALA A 1 98 ? -9.689 -4.908 -8.618 1.00 84.12 98 ALA A CA 1
ATOM 828 C C . ALA A 1 98 ? -11.071 -5.463 -8.197 1.00 84.12 98 ALA A C 1
ATOM 830 O O . ALA A 1 98 ? -11.180 -6.570 -7.681 1.00 84.12 98 ALA A O 1
ATOM 831 N N . GLY A 1 99 ? -12.132 -4.662 -8.362 1.00 88.94 99 GLY A N 1
ATOM 832 C CA . GLY A 1 99 ? -13.498 -5.040 -7.977 1.00 88.94 99 GLY A CA 1
ATOM 833 C C . GLY A 1 99 ? -13.819 -4.913 -6.481 1.00 88.94 99 GLY A C 1
ATOM 834 O O . GLY A 1 99 ? -14.948 -5.184 -6.084 1.00 88.94 99 GLY A O 1
ATOM 835 N N . HIS A 1 100 ? -12.881 -4.454 -5.649 1.00 91.69 100 HIS A N 1
ATOM 836 C CA . HIS A 1 100 ? -13.099 -4.239 -4.220 1.00 91.69 100 HIS A CA 1
ATOM 837 C C . HIS A 1 100 ? -13.279 -2.755 -3.873 1.00 91.69 100 HIS A C 1
ATOM 839 O O . HIS A 1 100 ? -12.518 -1.927 -4.379 1.0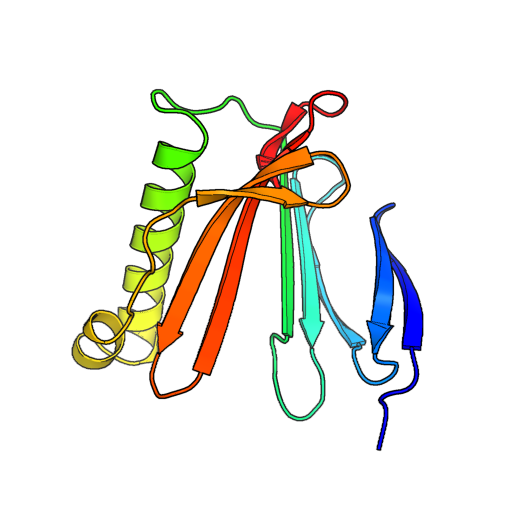0 91.69 100 HIS A O 1
ATOM 845 N N . PRO A 1 101 ? -14.212 -2.402 -2.967 1.00 94.25 101 PRO A N 1
ATOM 846 C CA . PRO A 1 101 ? -14.259 -1.067 -2.386 1.00 94.25 101 PRO A CA 1
ATOM 847 C C . PRO A 1 101 ? -13.032 -0.859 -1.487 1.00 94.25 101 PRO A C 1
ATOM 849 O O . PRO A 1 101 ? -12.827 -1.571 -0.500 1.00 94.25 101 PRO A O 1
ATOM 852 N N . ALA A 1 102 ? -12.211 0.116 -1.850 1.00 96.75 102 ALA A N 1
ATOM 853 C CA . ALA A 1 102 ? -10.968 0.477 -1.194 1.00 96.75 102 ALA A CA 1
ATOM 854 C C . ALA A 1 102 ? -11.026 1.917 -0.687 1.00 96.75 102 ALA A C 1
ATOM 856 O O . ALA A 1 102 ? -11.645 2.787 -1.299 1.00 96.75 102 ALA A O 1
ATOM 857 N N . LEU A 1 103 ? -10.333 2.175 0.417 1.00 97.56 103 LEU A N 1
ATOM 858 C CA . LEU A 1 103 ? -10.021 3.519 0.871 1.00 97.56 103 LEU A CA 1
ATOM 859 C C . LEU A 1 103 ? -8.657 3.916 0.303 1.00 97.56 103 LEU A C 1
ATOM 861 O O . LEU A 1 103 ? -7.649 3.266 0.592 1.00 97.56 103 LEU A O 1
ATOM 865 N N . SER A 1 104 ? -8.634 4.985 -0.483 1.00 97.56 104 SER A N 1
ATOM 866 C CA . SER A 1 104 ? -7.457 5.408 -1.237 1.00 97.56 104 SER A CA 1
ATOM 867 C C . SER A 1 104 ? -7.028 6.822 -0.871 1.00 97.56 104 SER A C 1
ATOM 869 O O . SER A 1 104 ? -7.862 7.717 -0.739 1.00 97.56 104 SER A O 1
ATOM 871 N N . CYS A 1 105 ? -5.722 7.058 -0.780 1.00 97.69 105 CYS A N 1
ATOM 872 C CA . CYS A 1 105 ? -5.154 8.403 -0.720 1.00 97.69 105 CYS A CA 1
ATOM 873 C C . CYS A 1 105 ? -3.864 8.498 -1.540 1.00 97.69 105 CYS A C 1
ATOM 875 O O . CYS A 1 105 ? -3.283 7.495 -1.961 1.00 97.69 105 CYS A O 1
ATOM 877 N N . THR A 1 106 ? -3.443 9.732 -1.795 1.00 97.56 106 THR A N 1
ATOM 878 C CA . THR A 1 106 ? -2.175 10.051 -2.450 1.00 97.56 106 THR A CA 1
ATOM 879 C C . THR A 1 106 ? -1.204 10.581 -1.409 1.00 97.56 106 THR A C 1
ATOM 881 O O . THR A 1 106 ? -1.585 11.379 -0.552 1.00 97.56 106 THR A O 1
ATOM 884 N N . LEU A 1 107 ? 0.038 10.127 -1.495 1.00 96.31 107 LEU A N 1
ATOM 885 C CA . LEU A 1 107 ? 1.173 10.598 -0.722 1.00 96.31 107 LEU A CA 1
ATOM 886 C C . LEU A 1 107 ? 2.065 11.428 -1.638 1.00 96.31 107 LEU A C 1
ATOM 888 O O . LEU A 1 107 ? 2.364 10.988 -2.747 1.00 96.31 107 LEU A O 1
ATOM 892 N N . SER A 1 108 ? 2.496 12.595 -1.172 1.00 95.75 108 SER A N 1
ATOM 893 C CA . SER A 1 108 ? 3.486 13.422 -1.862 1.00 95.75 108 SER A CA 1
ATOM 894 C C . SER A 1 108 ? 4.637 13.732 -0.915 1.00 95.75 108 SER A C 1
ATOM 896 O O . SER A 1 108 ? 4.422 14.122 0.236 1.00 95.75 108 SER A O 1
ATOM 898 N N . LEU A 1 109 ? 5.864 13.515 -1.383 1.00 93.44 109 LEU A N 1
ATOM 899 C CA . LEU A 1 109 ? 7.079 13.828 -0.642 1.00 93.44 109 LEU A CA 1
ATOM 900 C C . LEU A 1 109 ? 8.200 14.175 -1.621 1.00 93.44 109 LEU A C 1
ATOM 902 O O . LEU A 1 109 ? 8.598 13.345 -2.433 1.00 93.44 109 LEU A O 1
ATOM 906 N N . ARG A 1 110 ? 8.745 15.394 -1.514 1.00 89.38 110 ARG A N 1
ATOM 907 C CA . ARG A 1 110 ? 9.904 15.859 -2.308 1.00 89.38 110 ARG A CA 1
ATOM 908 C C . ARG A 1 110 ? 9.740 15.663 -3.824 1.00 89.38 110 ARG A C 1
ATOM 910 O O . ARG A 1 110 ? 10.690 15.312 -4.515 1.00 89.38 110 ARG A O 1
ATOM 917 N N . GLY A 1 111 ? 8.526 15.873 -4.331 1.00 86.94 111 GLY A N 1
ATOM 918 C CA . GLY A 1 111 ? 8.188 15.701 -5.748 1.00 86.94 111 GLY A CA 1
ATOM 919 C C . GLY A 1 111 ? 7.877 14.260 -6.168 1.00 86.94 111 GLY A C 1
ATOM 920 O O . GLY A 1 111 ? 7.352 14.062 -7.259 1.00 86.94 111 GLY A O 1
ATOM 921 N N . GLY A 1 112 ? 8.134 13.266 -5.311 1.00 89.50 112 GLY A N 1
ATOM 922 C CA . GLY A 1 112 ? 7.657 11.898 -5.499 1.00 89.50 112 GLY A CA 1
ATOM 923 C C . GLY A 1 112 ? 6.187 11.775 -5.109 1.00 89.50 112 GLY A C 1
ATOM 924 O O . GLY A 1 112 ? 5.758 12.350 -4.106 1.00 89.50 112 GLY A O 1
ATOM 925 N N . VAL A 1 113 ? 5.421 11.017 -5.895 1.00 93.00 113 VAL A 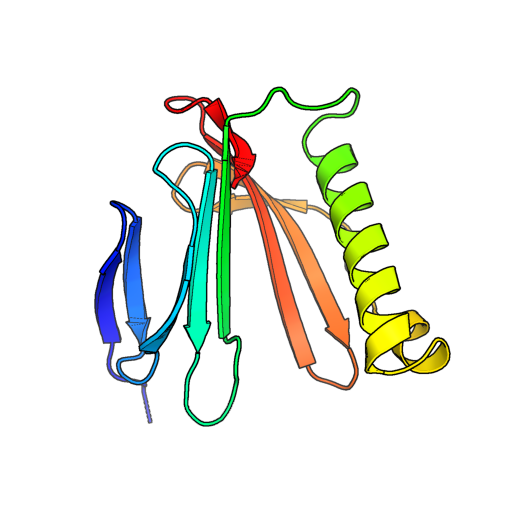N 1
ATOM 926 C CA . VAL A 1 113 ? 3.990 10.791 -5.669 1.00 93.00 113 VAL A CA 1
ATOM 927 C C . VAL A 1 113 ? 3.706 9.296 -5.647 1.00 93.00 113 VAL A C 1
ATOM 929 O O . VAL A 1 113 ? 4.110 8.565 -6.547 1.00 93.00 113 VAL A O 1
ATOM 932 N N . SER A 1 114 ? 2.971 8.841 -4.636 1.00 93.12 114 SER A N 1
ATOM 933 C CA . SER A 1 114 ? 2.561 7.441 -4.497 1.00 93.12 114 SER A CA 1
ATOM 934 C C . SER A 1 114 ? 1.087 7.346 -4.126 1.00 93.12 114 SER A C 1
ATOM 936 O O . SER A 1 114 ? 0.533 8.238 -3.485 1.00 93.12 114 SER A O 1
ATOM 938 N N . SER A 1 115 ? 0.435 6.248 -4.500 1.00 94.75 115 SER A N 1
ATOM 939 C CA . SER A 1 115 ? -0.939 5.962 -4.088 1.00 94.75 115 SER A CA 1
ATOM 940 C C . SER A 1 115 ? -0.957 4.833 -3.069 1.00 94.75 115 SER A C 1
ATOM 942 O O . SER A 1 115 ? -0.311 3.806 -3.260 1.00 94.75 115 SER A O 1
ATOM 944 N N . VAL A 1 116 ? -1.732 5.019 -2.004 1.00 96.50 116 VAL A N 1
ATOM 945 C CA . VAL A 1 116 ? -2.043 3.975 -1.027 1.00 96.50 116 VAL A CA 1
ATOM 946 C C . VAL A 1 116 ? -3.491 3.576 -1.230 1.00 96.50 116 VAL A C 1
ATOM 948 O O . VAL A 1 116 ? -4.368 4.438 -1.273 1.00 96.50 116 VAL A O 1
ATOM 951 N N . ASN A 1 117 ? -3.733 2.275 -1.343 1.00 96.62 117 ASN A N 1
ATOM 952 C CA . ASN A 1 117 ? -5.058 1.696 -1.507 1.00 96.62 117 ASN A CA 1
ATOM 953 C C . ASN A 1 117 ? -5.213 0.601 -0.462 1.00 96.62 117 ASN A C 1
ATOM 955 O O . ASN A 1 117 ? -4.371 -0.287 -0.402 1.00 96.62 117 ASN A O 1
ATOM 959 N N . LEU A 1 118 ? -6.259 0.692 0.356 1.00 96.94 118 LEU A N 1
ATOM 960 C CA . LEU A 1 118 ? -6.505 -0.239 1.449 1.00 96.94 118 LEU A CA 1
ATOM 961 C C . LEU A 1 118 ? -7.923 -0.793 1.345 1.00 96.94 118 LEU A C 1
ATOM 963 O O . LEU A 1 118 ? -8.887 -0.028 1.386 1.00 96.94 118 LEU A O 1
ATOM 967 N N . TRP A 1 119 ? -8.080 -2.108 1.274 1.00 96.50 119 TRP A N 1
ATOM 968 C CA . TRP A 1 119 ? -9.392 -2.751 1.237 1.00 96.50 119 TRP A CA 1
ATOM 969 C C . TRP A 1 119 ? -9.436 -4.022 2.069 1.00 96.50 119 TRP A C 1
ATOM 971 O O . TRP A 1 119 ? -8.428 -4.545 2.535 1.00 96.50 119 TRP A O 1
ATOM 981 N N . ARG A 1 120 ? -10.650 -4.536 2.272 1.00 95.06 120 ARG A N 1
ATOM 982 C CA . ARG A 1 120 ? -10.862 -5.866 2.839 1.00 95.06 120 ARG A CA 1
ATOM 983 C C . ARG A 1 120 ? -11.541 -6.748 1.805 1.00 95.06 120 ARG A C 1
ATOM 985 O O . ARG A 1 120 ? -12.647 -6.454 1.368 1.00 95.06 120 ARG A O 1
ATOM 992 N N . CYS A 1 121 ? -10.899 -7.853 1.455 1.00 91.75 121 CYS A N 1
ATOM 993 C CA . CYS A 1 121 ? -11.490 -8.875 0.606 1.00 91.75 121 CYS A CA 1
ATOM 994 C C . CYS A 1 121 ? -12.576 -9.632 1.390 1.00 91.75 121 CYS A C 1
ATOM 996 O O . CYS A 1 121 ? -12.299 -10.183 2.462 1.00 91.75 121 CYS A O 1
ATOM 998 N N . GLY A 1 122 ? -13.804 -9.650 0.861 1.00 88.81 122 GLY A N 1
ATOM 999 C CA . GLY A 1 122 ? -14.945 -10.346 1.465 1.00 88.81 122 GLY A CA 1
ATOM 1000 C C . GLY A 1 122 ? -14.736 -11.858 1.548 1.00 88.81 122 GLY A C 1
ATOM 1001 O O . GLY A 1 122 ? -14.990 -12.448 2.595 1.00 88.81 122 GLY A O 1
ATOM 1002 N N . ASP A 1 123 ? -14.167 -12.452 0.498 1.00 89.12 123 ASP A N 1
ATOM 1003 C CA . ASP A 1 123 ? -14.034 -13.909 0.371 1.00 89.12 123 ASP A CA 1
ATOM 1004 C C . ASP A 1 123 ? -12.936 -14.480 1.272 1.00 89.12 123 ASP A C 1
ATOM 1006 O O . ASP A 1 123 ? -13.084 -15.532 1.890 1.00 89.12 123 ASP A O 1
ATOM 1010 N N . THR A 1 124 ? -11.805 -13.776 1.371 1.00 89.62 124 THR A N 1
ATOM 1011 C CA . THR A 1 124 ? -10.633 -14.261 2.121 1.00 89.62 124 THR A CA 1
ATOM 1012 C C . THR A 1 124 ? -10.548 -13.697 3.538 1.00 89.62 124 THR A C 1
ATOM 1014 O O . THR A 1 124 ? -9.789 -14.202 4.372 1.00 89.62 124 THR A O 1
ATOM 1017 N N . GLY A 1 125 ? -11.289 -12.621 3.822 1.00 91.38 125 GLY A N 1
ATOM 1018 C CA . GLY A 1 125 ? -11.197 -11.869 5.070 1.00 91.38 125 GLY A CA 1
ATOM 1019 C C . GLY A 1 125 ? -9.864 -11.137 5.259 1.00 91.38 125 GLY A C 1
ATOM 1020 O O . GLY A 1 125 ? -9.569 -10.708 6.377 1.00 91.38 125 GLY A O 1
ATOM 1021 N N . ARG A 1 126 ? -9.052 -11.008 4.204 1.00 93.62 126 ARG A N 1
ATOM 1022 C CA . ARG A 1 126 ? -7.766 -10.305 4.240 1.00 93.62 126 ARG A CA 1
ATOM 1023 C C . ARG A 1 126 ? -7.956 -8.816 4.067 1.00 93.62 126 ARG A C 1
ATOM 1025 O O . ARG A 1 126 ? -8.780 -8.388 3.264 1.00 93.62 126 ARG A O 1
ATOM 1032 N N . VAL A 1 127 ? -7.162 -8.058 4.805 1.00 95.75 127 VAL A N 1
ATOM 1033 C CA . VAL A 1 127 ? -6.896 -6.658 4.501 1.00 95.75 127 VAL A CA 1
ATOM 1034 C C . VAL A 1 127 ? -5.705 -6.624 3.559 1.00 95.75 127 VAL A C 1
ATOM 1036 O O . VAL A 1 127 ? -4.706 -7.285 3.853 1.00 95.75 127 VAL A O 1
ATOM 1039 N N . VAL A 1 128 ? -5.848 -5.904 2.453 1.00 94.00 128 VAL A N 1
ATOM 1040 C CA . VAL A 1 128 ? -4.789 -5.604 1.486 1.00 94.00 128 VAL A CA 1
ATOM 1041 C C . VAL A 1 128 ? -4.575 -4.102 1.508 1.00 94.00 128 VAL A C 1
ATOM 1043 O O . VAL A 1 128 ? -5.610 -3.399 1.464 1.00 94.00 128 VAL A O 1
#

Foldseek 3Di:
DDFDWDWDDDLNDTDIDGPQWDWDDKDDDNAWIKTATDHPVDPGPDIDTKHQDDADVVGQVVVVVVVLVVVLVVCCVVVNNVQSVQWDKADWDWDDDPNFTWTKIWIDGPNDIDIDTWGADPVSNMID

Radius of gyration: 15.55 Å; chains: 1; bounding box: 32×35×42 Å

Sequence (128 aa):
MEARMRLFGWRRVEFLAPEQWRLIADSGRWDNAYFILGDEYENPRLEVTWRKMKLPKGGLAKLLQIYLKNLRKQLSKELGKRAARELEVSEPRERFVAGHPALSCTLSLRGGVSSVNLWRCGDTGRVV

Secondary structure (DSSP, 8-state):
-PPPEEEEEETTEEEEEETT-EEEEEEEETTEEEEEEE-SS-S-SEEEEEEE-PPPTTHHHHHHHHHHHHHHHHHHHHTHHHHHHT-EEPPPEEEEETTEEEEEEEEEETTEEEEEEEEB-TTT-EE-